Protein AF-A0A965XRN6-F1 (afdb_monomer)

pLDDT: mean 87.86, std 10.87, range [41.22, 96.69]

Sequence (72 aa):
MDWKLLGTTFLTLFLAELGDKTQLACVMLAAKTEKPWTVFLGSSLALVLVSLIGVMFAQAICQFVSPEIIKK

Structure (mmCIF, N/CA/C/O backbone):
data_AF-A0A965XRN6-F1
#
_entry.id   AF-A0A965XRN6-F1
#
loop_
_atom_site.group_PDB
_atom_site.id
_atom_site.type_symbol
_atom_site.label_atom_id
_atom_site.label_alt_id
_atom_site.label_comp_id
_atom_site.label_asym_id
_atom_site.label_entity_id
_atom_site.label_seq_id
_atom_site.pdbx_PDB_ins_code
_atom_site.Cartn_x
_atom_site.Cartn_y
_atom_site.Cartn_z
_atom_site.occupancy
_atom_site.B_iso_or_equiv
_atom_site.auth_seq_id
_atom_site.auth_comp_id
_atom_site.auth_asym_id
_atom_site.auth_atom_id
_atom_site.pdbx_PDB_model_num
ATOM 1 N N . MET A 1 1 ? -25.379 14.487 -1.531 1.00 70.00 1 MET A N 1
ATOM 2 C CA . MET A 1 1 ? -23.965 14.064 -1.526 1.00 70.00 1 MET A CA 1
ATOM 3 C C . MET A 1 1 ? -23.142 15.300 -1.827 1.00 70.00 1 MET A C 1
ATOM 5 O O . MET A 1 1 ? 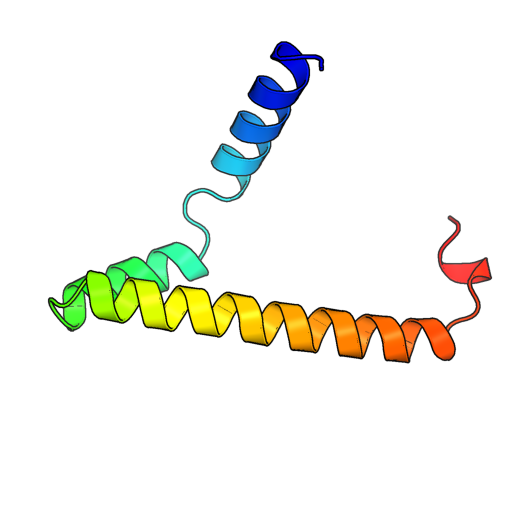-23.221 15.800 -2.944 1.00 70.00 1 MET A O 1
ATOM 9 N N . ASP A 1 2 ? -22.475 15.866 -0.823 1.00 89.44 2 ASP A N 1
ATOM 10 C CA . ASP A 1 2 ? -21.719 17.110 -0.985 1.00 89.44 2 ASP A CA 1
ATOM 11 C C . ASP A 1 2 ? -20.486 16.871 -1.852 1.00 89.44 2 ASP A C 1
ATOM 13 O O . ASP A 1 2 ? -19.430 16.453 -1.382 1.00 89.44 2 ASP A O 1
ATOM 17 N N . TRP A 1 3 ? -20.625 17.132 -3.151 1.00 91.81 3 TRP A N 1
ATOM 18 C CA . TRP A 1 3 ? -19.562 16.902 -4.132 1.00 91.81 3 TRP A CA 1
ATOM 19 C C . TRP A 1 3 ? -18.292 17.706 -3.818 1.00 91.81 3 TRP A C 1
ATOM 21 O O . TRP A 1 3 ? -17.179 17.262 -4.094 1.00 91.81 3 TRP A O 1
ATOM 31 N N . LYS A 1 4 ? -18.457 18.866 -3.165 1.00 91.12 4 LYS A N 1
ATOM 32 C CA . LYS A 1 4 ? -17.352 19.669 -2.627 1.00 91.12 4 LYS A CA 1
ATOM 33 C C . LYS A 1 4 ? -16.584 18.932 -1.533 1.00 91.12 4 LYS A C 1
ATOM 35 O O . LYS A 1 4 ? -15.362 18.919 -1.587 1.00 91.12 4 LYS A O 1
ATOM 40 N N . LEU A 1 5 ? -17.288 18.302 -0.589 1.00 93.38 5 LEU A N 1
ATOM 41 C CA . LEU A 1 5 ? -16.670 17.558 0.509 1.00 93.38 5 LEU A CA 1
ATOM 42 C C . LEU A 1 5 ? -15.854 16.380 -0.033 1.00 93.38 5 LEU A C 1
ATOM 44 O O . LEU A 1 5 ? -14.699 16.199 0.341 1.00 93.38 5 LEU A O 1
ATOM 48 N N . LEU A 1 6 ? -16.431 15.638 -0.982 1.00 94.69 6 LEU A N 1
ATOM 49 C CA . LEU A 1 6 ? -15.775 14.504 -1.633 1.00 94.69 6 LEU A CA 1
ATOM 50 C C . LEU A 1 6 ? -14.475 14.943 -2.326 1.00 94.69 6 LEU A C 1
ATOM 52 O O . LEU A 1 6 ? -13.423 14.349 -2.099 1.00 94.69 6 LEU A O 1
ATOM 56 N N . GLY A 1 7 ? -14.529 16.033 -3.099 1.00 96.12 7 GLY A N 1
ATOM 57 C CA . GLY A 1 7 ? -13.355 16.595 -3.767 1.00 96.12 7 GLY A CA 1
ATOM 58 C C . GLY A 1 7 ? -12.267 17.051 -2.792 1.00 96.12 7 GLY A C 1
ATOM 59 O O . GLY A 1 7 ? -11.099 16.722 -2.993 1.00 96.12 7 GLY A O 1
ATOM 60 N N . THR A 1 8 ? -12.634 17.756 -1.715 1.00 95.44 8 THR A N 1
ATOM 61 C CA . THR A 1 8 ? -11.658 18.223 -0.718 1.00 95.44 8 THR A CA 1
ATOM 62 C C . THR A 1 8 ? -11.010 17.067 0.033 1.00 95.44 8 THR A C 1
ATOM 64 O O . THR A 1 8 ? -9.790 17.027 0.139 1.00 95.44 8 THR A O 1
ATOM 67 N N . THR A 1 9 ? -11.795 16.091 0.499 1.00 94.25 9 THR A N 1
ATOM 68 C CA . THR A 1 9 ? -11.263 14.955 1.263 1.00 94.25 9 THR A CA 1
ATOM 69 C C . THR A 1 9 ? -10.387 14.063 0.390 1.00 94.25 9 THR A C 1
ATOM 71 O O . THR A 1 9 ? -9.305 13.676 0.825 1.00 94.25 9 THR A O 1
ATOM 74 N N . PHE A 1 10 ? -10.800 13.790 -0.855 1.00 94.12 10 PHE A N 1
ATOM 75 C CA . PHE A 1 10 ? -9.975 13.040 -1.801 1.00 94.12 10 PHE A CA 1
ATOM 76 C C . PHE A 1 10 ? -8.640 13.738 -2.045 1.00 94.12 10 PHE A C 1
ATOM 78 O O . PHE A 1 10 ? -7.602 13.107 -1.900 1.00 94.12 10 PHE A O 1
ATOM 85 N N . LEU A 1 11 ? -8.654 15.033 -2.379 1.00 95.06 11 LEU A N 1
ATOM 86 C CA . LEU A 1 11 ? -7.430 15.752 -2.726 1.00 95.06 11 LEU A CA 1
ATOM 87 C C . LEU A 1 11 ? -6.469 15.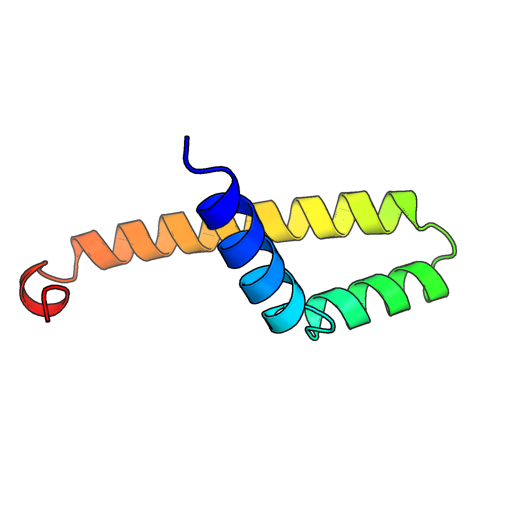841 -1.535 1.00 95.06 11 LEU A C 1
ATOM 89 O O . LEU A 1 11 ? -5.272 15.628 -1.703 1.00 95.06 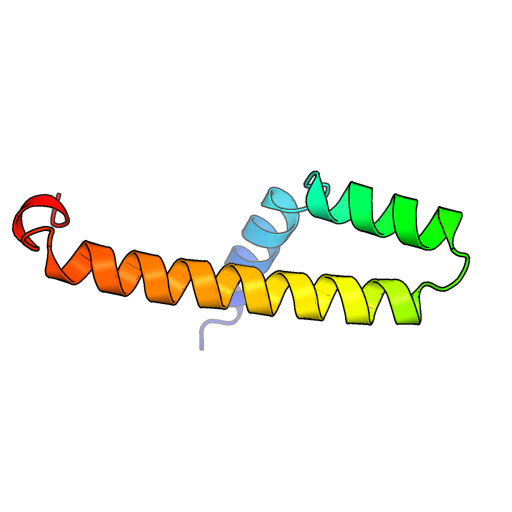11 LEU A O 1
ATOM 93 N N . THR A 1 12 ? -6.991 16.111 -0.334 1.00 94.50 12 THR A N 1
ATOM 94 C CA . THR A 1 12 ? -6.185 16.161 0.891 1.00 94.50 12 THR A CA 1
ATOM 95 C C . THR A 1 12 ? -5.533 14.815 1.188 1.00 94.50 12 THR A C 1
ATOM 97 O O . THR A 1 12 ? -4.326 14.774 1.413 1.00 94.50 12 THR A O 1
ATOM 100 N N . LEU A 1 13 ? -6.297 13.719 1.158 1.00 92.25 13 LEU A N 1
ATOM 101 C CA . LEU A 1 13 ? -5.750 12.385 1.422 1.00 92.25 13 LEU A CA 1
ATOM 102 C C . LEU A 1 13 ? -4.796 11.934 0.319 1.00 92.25 13 LEU A C 1
ATOM 104 O O . LEU A 1 13 ? -3.732 11.405 0.608 1.00 92.25 13 LEU A O 1
ATOM 108 N N . PHE A 1 14 ? -5.142 12.193 -0.940 1.00 89.94 14 PHE A N 1
ATOM 109 C CA . PHE A 1 14 ? -4.302 11.854 -2.080 1.00 89.94 14 PHE A CA 1
ATOM 110 C C . PHE A 1 14 ? -2.938 12.539 -1.997 1.00 89.94 14 PHE A C 1
ATOM 112 O O . PHE A 1 14 ? -1.923 11.879 -2.178 1.00 89.94 14 PHE A O 1
ATOM 119 N N . LEU A 1 15 ? -2.906 13.839 -1.685 1.00 91.06 15 LEU A N 1
ATOM 120 C CA . LEU A 1 15 ? -1.657 14.581 -1.495 1.00 91.06 15 LEU A CA 1
ATOM 121 C C . LEU A 1 15 ? -0.874 14.101 -0.271 1.00 91.06 15 LEU A C 1
ATOM 123 O O . LEU A 1 15 ? 0.349 14.035 -0.338 1.00 91.06 15 LEU A O 1
ATOM 127 N N . ALA A 1 16 ? -1.558 13.774 0.828 1.00 90.69 16 ALA A N 1
ATOM 128 C CA . ALA A 1 16 ? -0.916 13.281 2.045 1.00 90.69 16 ALA A CA 1
ATOM 129 C C . ALA A 1 16 ? -0.253 11.908 1.847 1.00 90.69 16 ALA A C 1
ATOM 131 O O . ALA A 1 16 ? 0.807 11.654 2.410 1.00 90.69 16 ALA A O 1
ATOM 132 N N . GLU A 1 17 ? -0.864 11.048 1.033 1.00 87.88 17 GLU A N 1
ATOM 133 C CA . GLU A 1 17 ? -0.381 9.694 0.739 1.00 87.88 17 GLU A CA 1
ATOM 134 C C . GLU A 1 17 ? 0.548 9.638 -0.488 1.00 87.88 17 GLU A C 1
ATOM 136 O O . GLU A 1 17 ? 1.121 8.588 -0.794 1.00 87.88 17 GLU A O 1
ATOM 141 N N . LEU A 1 18 ? 0.698 10.735 -1.241 1.00 85.69 18 LEU A N 1
ATOM 142 C CA . LEU A 1 18 ? 1.493 10.738 -2.466 1.00 85.69 18 LEU A CA 1
ATOM 143 C C . LEU A 1 18 ? 2.981 10.561 -2.147 1.00 85.69 18 LEU A C 1
ATOM 145 O O . LEU A 1 18 ? 3.590 11.387 -1.469 1.00 85.69 18 LEU A O 1
ATOM 149 N N . GLY A 1 19 ? 3.594 9.517 -2.702 1.00 79.00 19 GLY A N 1
ATOM 150 C CA . GLY A 1 19 ? 5.019 9.262 -2.497 1.00 79.00 19 GLY A CA 1
ATOM 151 C C . GLY A 1 19 ? 5.346 8.565 -1.179 1.00 79.00 19 GLY A C 1
ATOM 152 O O . GLY A 1 19 ? 6.509 8.569 -0.769 1.00 79.00 19 GLY A O 1
ATOM 153 N N . ASP A 1 20 ? 4.363 7.924 -0.539 1.00 89.75 20 ASP A N 1
ATOM 154 C CA . ASP A 1 20 ? 4.656 6.996 0.548 1.00 89.75 20 ASP A CA 1
ATOM 155 C C . ASP A 1 20 ? 5.641 5.895 0.091 1.00 89.75 20 ASP A C 1
ATOM 157 O O . ASP A 1 20 ? 5.731 5.510 -1.084 1.00 89.75 20 ASP A O 1
ATOM 161 N N . LYS A 1 21 ? 6.399 5.363 1.051 1.00 86.31 21 LYS A N 1
ATOM 162 C CA . LYS A 1 21 ? 7.419 4.327 0.852 1.00 86.31 21 LYS A CA 1
ATOM 163 C C . LYS A 1 21 ? 6.864 3.111 0.116 1.00 86.31 21 LYS A C 1
ATOM 165 O O . LYS A 1 21 ? 7.582 2.511 -0.684 1.00 86.31 21 LYS A O 1
ATOM 170 N N . THR A 1 22 ? 5.601 2.755 0.357 1.00 88.06 22 THR A N 1
ATOM 171 C CA . THR A 1 22 ? 4.945 1.632 -0.328 1.00 88.06 2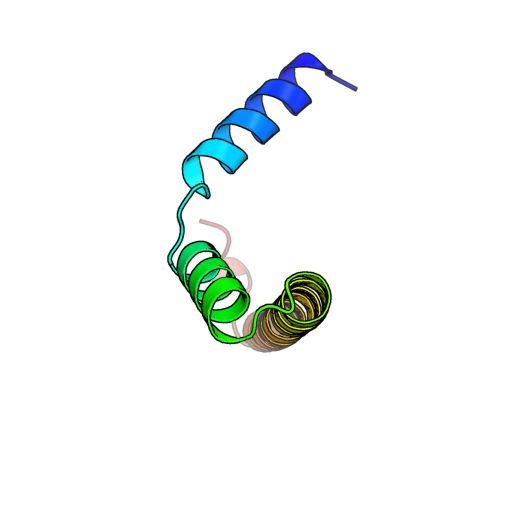2 THR A CA 1
ATOM 172 C C . THR A 1 22 ? 4.773 1.888 -1.829 1.00 88.06 22 THR A C 1
ATOM 174 O O . THR A 1 22 ? 5.031 0.991 -2.638 1.00 88.06 22 THR A O 1
ATOM 177 N N . GLN A 1 23 ? 4.436 3.118 -2.227 1.00 90.12 23 GLN A N 1
ATOM 178 C CA . GLN A 1 23 ? 4.309 3.513 -3.632 1.00 90.12 23 GLN A CA 1
ATOM 179 C C . GLN A 1 23 ? 5.671 3.520 -4.329 1.00 90.12 23 GLN A C 1
ATOM 181 O O . GLN A 1 23 ? 5.805 2.953 -5.414 1.00 90.12 23 GLN A O 1
ATOM 186 N N . LEU A 1 24 ? 6.704 4.076 -3.684 1.00 91.06 24 LEU A N 1
ATOM 187 C CA . LEU A 1 24 ? 8.070 4.067 -4.221 1.00 91.06 24 LEU A CA 1
ATOM 188 C C . LEU A 1 24 ? 8.598 2.639 -4.415 1.00 91.06 24 LEU A C 1
ATOM 190 O O . LEU A 1 24 ? 9.173 2.334 -5.461 1.00 91.06 24 LEU A O 1
ATOM 194 N N . ALA A 1 25 ? 8.343 1.741 -3.459 1.00 91.19 25 ALA A N 1
ATOM 195 C CA . ALA A 1 25 ? 8.709 0.331 -3.579 1.00 91.19 25 ALA A CA 1
ATOM 196 C C . ALA A 1 25 ? 7.997 -0.355 -4.758 1.00 91.19 25 ALA A C 1
ATOM 198 O O . ALA A 1 25 ? 8.632 -1.095 -5.510 1.00 91.19 25 ALA A O 1
ATOM 199 N N . CYS A 1 26 ? 6.705 -0.076 -4.968 1.00 91.69 26 CYS A N 1
ATOM 200 C CA . CYS A 1 26 ? 5.959 -0.605 -6.113 1.00 91.69 26 CYS A CA 1
ATOM 201 C C . CYS A 1 26 ? 6.521 -0.096 -7.447 1.00 91.69 26 CYS A C 1
ATOM 203 O O . CYS A 1 26 ? 6.704 -0.889 -8.370 1.00 91.69 26 CYS A O 1
ATOM 205 N N . VAL A 1 27 ? 6.839 1.200 -7.541 1.00 91.56 27 VAL A N 1
ATOM 206 C CA . VAL A 1 27 ? 7.435 1.800 -8.746 1.00 91.56 27 VAL A CA 1
ATOM 207 C C . VAL A 1 27 ? 8.809 1.192 -9.034 1.00 91.56 27 VAL A C 1
ATOM 209 O O . VAL A 1 27 ? 9.074 0.795 -10.168 1.00 91.56 27 VAL A O 1
ATOM 212 N N . MET A 1 28 ? 9.658 1.033 -8.015 1.00 92.62 28 MET A N 1
ATOM 213 C CA . MET A 1 28 ? 10.961 0.373 -8.158 1.00 92.62 28 MET A CA 1
ATOM 214 C C . MET A 1 28 ? 10.825 -1.090 -8.593 1.00 92.62 28 MET A C 1
ATOM 216 O O . MET A 1 28 ? 11.565 -1.549 -9.462 1.00 92.62 28 MET A O 1
ATOM 220 N N . LEU A 1 29 ? 9.869 -1.830 -8.024 1.00 92.94 29 LEU A N 1
ATOM 221 C CA . LEU A 1 29 ? 9.632 -3.228 -8.379 1.00 92.94 29 LEU A CA 1
ATOM 222 C C . LEU A 1 29 ? 9.101 -3.367 -9.813 1.00 92.94 29 LEU A C 1
ATOM 224 O O . LEU A 1 29 ? 9.521 -4.275 -10.537 1.00 92.94 29 LEU A O 1
ATOM 228 N N . ALA A 1 30 ? 8.223 -2.455 -10.236 1.00 93.25 30 ALA A N 1
ATOM 229 C CA . ALA A 1 30 ? 7.729 -2.374 -11.608 1.00 93.25 30 ALA A CA 1
ATOM 230 C C . ALA A 1 30 ? 8.862 -2.057 -12.590 1.00 93.25 30 ALA 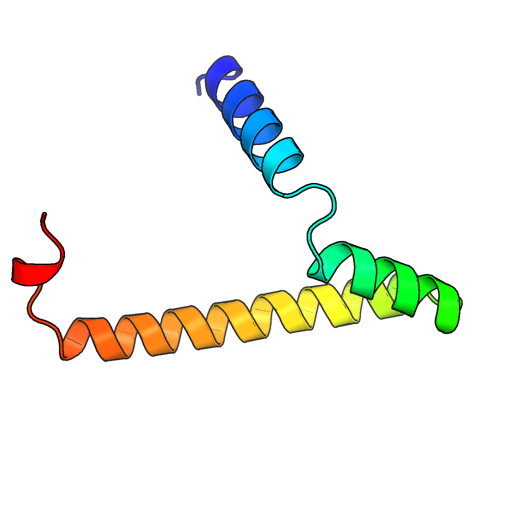A C 1
ATOM 232 O O . ALA A 1 30 ? 8.979 -2.743 -13.605 1.00 93.25 30 ALA A O 1
ATOM 233 N N . ALA A 1 31 ? 9.733 -1.101 -12.251 1.00 92.25 31 ALA A N 1
ATOM 234 C CA . ALA A 1 31 ? 10.909 -0.759 -13.048 1.00 92.25 31 ALA A CA 1
ATOM 235 C C . ALA A 1 31 ? 11.906 -1.926 -13.148 1.00 92.25 31 ALA A C 1
ATOM 237 O O . ALA A 1 31 ? 12.433 -2.192 -14.221 1.00 92.25 31 ALA A O 1
ATO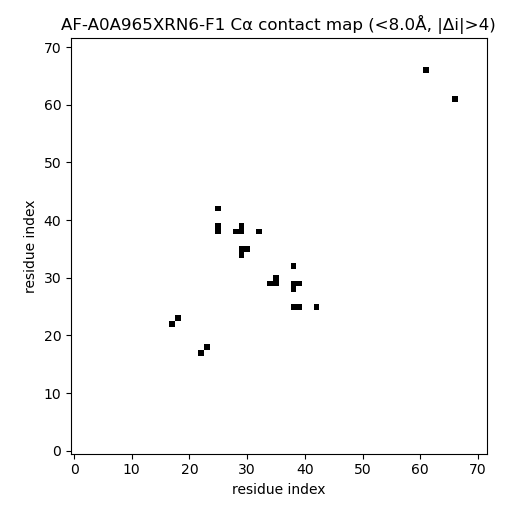M 238 N N . LYS A 1 32 ? 12.126 -2.670 -12.055 1.00 93.12 32 LYS A N 1
ATOM 239 C CA . LYS A 1 32 ? 13.039 -3.826 -12.026 1.00 93.12 32 LYS A CA 1
ATOM 240 C C . LYS A 1 32 ? 12.516 -5.040 -12.796 1.00 93.12 32 LYS A C 1
ATOM 242 O O . LYS A 1 32 ? 13.308 -5.819 -13.313 1.00 93.12 32 LYS A O 1
ATOM 247 N N . THR A 1 33 ? 11.204 -5.262 -12.785 1.00 91.12 33 THR A N 1
ATOM 248 C CA . THR A 1 33 ? 10.588 -6.473 -13.361 1.00 91.12 33 THR A CA 1
ATOM 249 C C . THR A 1 33 ? 10.099 -6.245 -14.792 1.00 91.12 33 THR A C 1
ATOM 251 O O . THR A 1 33 ? 9.746 -7.208 -15.466 1.00 91.12 33 THR A O 1
ATOM 254 N N . GLU A 1 34 ? 10.017 -4.982 -15.231 1.00 88.12 34 GLU A N 1
ATOM 255 C CA . GLU A 1 34 ? 9.484 -4.549 -16.535 1.00 88.12 34 GLU A CA 1
ATOM 256 C C . GLU A 1 34 ? 8.046 -5.046 -16.805 1.00 88.12 34 GLU A C 1
ATOM 258 O O . GLU A 1 34 ? 7.557 -5.069 -17.932 1.00 88.12 34 GLU A O 1
ATOM 263 N N . LYS A 1 35 ? 7.335 -5.447 -15.742 1.00 91.56 35 LYS A N 1
ATOM 264 C CA . LYS A 1 35 ? 5.982 -6.023 -15.767 1.00 91.56 35 LYS A CA 1
ATOM 265 C C . LYS A 1 35 ? 5.056 -5.230 -14.843 1.00 91.56 35 LYS A C 1
ATOM 267 O O . LYS A 1 35 ? 4.701 -5.716 -13.765 1.00 91.56 35 LYS A O 1
ATOM 272 N N . PRO A 1 36 ? 4.646 -4.012 -15.238 1.00 90.50 36 PRO A N 1
ATOM 273 C CA . PRO A 1 36 ? 3.880 -3.113 -14.375 1.00 90.50 36 PRO A CA 1
ATOM 274 C C . PRO A 1 36 ? 2.542 -3.716 -13.935 1.00 90.50 36 PRO A C 1
ATOM 276 O O . PRO A 1 36 ? 2.169 -3.590 -12.774 1.00 90.50 36 PRO A O 1
ATOM 279 N N . TRP A 1 37 ? 1.855 -4.445 -14.818 1.00 93.00 37 TRP A N 1
ATOM 280 C CA . TRP A 1 37 ? 0.565 -5.073 -14.514 1.00 93.00 37 TRP A CA 1
ATOM 281 C C . TRP A 1 37 ? 0.660 -6.185 -13.469 1.00 93.00 37 TRP A C 1
ATOM 283 O O . TRP A 1 37 ? -0.172 -6.266 -12.570 1.00 93.00 37 TRP A O 1
ATOM 293 N N . THR A 1 38 ? 1.690 -7.029 -13.551 1.00 92.81 38 THR A N 1
ATOM 294 C CA . THR A 1 38 ? 1.915 -8.090 -12.560 1.00 92.81 38 THR A CA 1
ATOM 295 C C . THR A 1 38 ? 2.257 -7.498 -11.199 1.00 92.81 38 THR A C 1
ATOM 297 O O . THR A 1 38 ? 1.739 -7.957 -10.184 1.00 92.81 38 THR A O 1
ATOM 300 N N . VAL A 1 39 ? 3.092 -6.454 -11.180 1.00 93.94 39 VAL A N 1
ATOM 301 C CA . VAL A 1 39 ? 3.450 -5.752 -9.943 1.00 93.94 39 VAL A CA 1
ATOM 302 C C . VAL A 1 39 ? 2.235 -5.062 -9.336 1.00 93.94 39 VAL A C 1
ATOM 304 O O . VAL A 1 39 ? 2.020 -5.209 -8.140 1.00 93.94 39 VAL A O 1
ATOM 307 N N . PHE A 1 40 ? 1.407 -4.398 -10.147 1.00 92.06 40 PHE A N 1
ATOM 308 C CA . PHE A 1 40 ? 0.166 -3.770 -9.694 1.00 92.06 40 PHE A CA 1
ATOM 309 C C . PHE A 1 40 ? -0.793 -4.774 -9.044 1.00 92.06 40 PHE A C 1
ATOM 311 O O . PHE A 1 40 ? -1.298 -4.527 -7.950 1.00 92.06 40 PHE A O 1
ATOM 318 N N . LEU A 1 41 ? -1.029 -5.923 -9.685 1.00 95.38 41 LEU A N 1
ATOM 319 C CA . LEU A 1 41 ? -1.905 -6.957 -9.126 1.00 95.38 41 LEU A CA 1
ATOM 320 C C . LEU A 1 41 ? -1.328 -7.555 -7.839 1.00 95.38 41 LEU A C 1
ATOM 322 O O . LEU A 1 41 ? -2.056 -7.723 -6.863 1.00 95.38 41 LEU A O 1
ATOM 326 N N . GLY A 1 42 ? -0.023 -7.842 -7.823 1.00 94.19 42 GLY A N 1
ATOM 327 C CA . GLY A 1 42 ? 0.658 -8.394 -6.654 1.00 94.19 42 GLY A CA 1
ATOM 328 C C . GLY A 1 42 ? 0.649 -7.440 -5.460 1.00 94.19 42 GLY A C 1
ATOM 329 O O . GLY A 1 42 ? 0.308 -7.855 -4.354 1.00 94.19 42 GLY A O 1
ATOM 330 N N . SER A 1 43 ? 0.967 -6.159 -5.674 1.00 92.81 43 SER A N 1
ATOM 331 C CA . SER A 1 43 ? 0.952 -5.148 -4.612 1.00 92.81 43 SER A CA 1
ATOM 332 C C . SER A 1 43 ? -0.461 -4.848 -4.117 1.00 92.81 43 SER A C 1
ATOM 334 O O . SER A 1 43 ? -0.662 -4.739 -2.910 1.00 92.81 43 SER A O 1
ATOM 336 N N . SER A 1 44 ? -1.452 -4.798 -5.014 1.00 93.00 44 SER A N 1
ATOM 337 C CA . SER A 1 44 ? -2.860 -4.614 -4.635 1.00 93.00 44 SER A CA 1
ATOM 338 C C . SER A 1 44 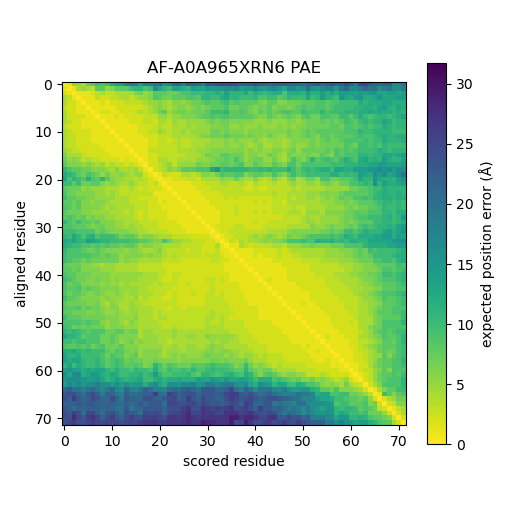? -3.364 -5.770 -3.771 1.00 93.00 44 SER A C 1
ATOM 340 O O . SER A 1 44 ? -3.974 -5.542 -2.728 1.00 93.00 44 SER A O 1
ATOM 342 N N . LEU A 1 45 ? -3.071 -7.017 -4.162 1.00 95.69 45 LEU A N 1
ATOM 343 C CA . LEU A 1 45 ? -3.410 -8.198 -3.362 1.00 95.69 45 LEU A CA 1
ATOM 344 C C . LEU A 1 45 ? -2.708 -8.183 -2.003 1.00 95.69 45 LEU A C 1
ATOM 346 O O . LEU A 1 45 ? -3.346 -8.443 -0.985 1.00 95.69 45 LEU A O 1
ATOM 350 N N . ALA A 1 46 ? -1.417 -7.850 -1.975 1.00 93.31 46 ALA A N 1
ATOM 351 C CA . ALA A 1 46 ? -0.661 -7.746 -0.733 1.00 93.31 46 ALA A CA 1
ATOM 352 C C . ALA A 1 46 ? -1.253 -6.687 0.211 1.00 93.31 46 ALA A C 1
ATOM 354 O O . ALA A 1 46 ? -1.393 -6.952 1.405 1.00 93.31 46 ALA A O 1
ATOM 355 N N . LEU A 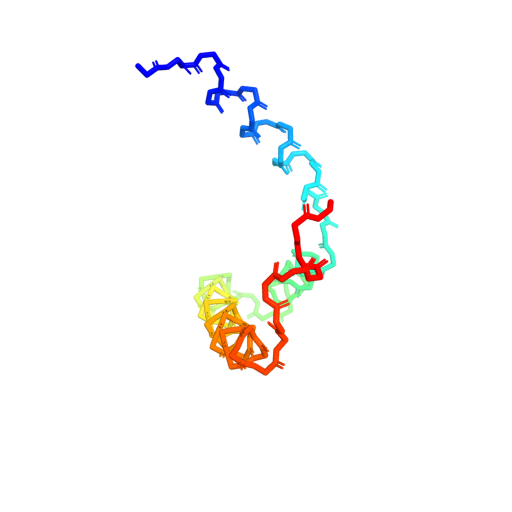1 47 ? -1.653 -5.526 -0.323 1.00 92.75 47 LEU A N 1
ATOM 356 C CA . LEU A 1 47 ? -2.300 -4.463 0.445 1.00 92.75 47 LEU A CA 1
ATOM 357 C C . LEU A 1 47 ? -3.629 -4.939 1.047 1.00 92.75 47 LEU A C 1
ATOM 359 O O . LEU A 1 47 ? -3.856 -4.786 2.243 1.00 92.75 47 LEU A O 1
ATOM 363 N N . VAL A 1 48 ? -4.484 -5.580 0.247 1.00 95.44 48 VAL A N 1
ATOM 364 C CA . VAL A 1 48 ? -5.761 -6.120 0.740 1.00 95.44 48 VAL A CA 1
ATOM 365 C C . VAL A 1 48 ? -5.532 -7.151 1.845 1.00 95.44 48 VAL A C 1
ATOM 367 O O . VAL A 1 48 ? -6.207 -7.107 2.873 1.00 95.44 48 VAL A O 1
ATOM 370 N N . LEU A 1 49 ? -4.565 -8.053 1.669 1.00 96.69 49 LEU A N 1
ATOM 371 C CA . LEU A 1 49 ? -4.256 -9.085 2.659 1.00 96.69 49 LEU A CA 1
ATOM 372 C C . LEU A 1 49 ? -3.721 -8.494 3.965 1.00 96.69 49 LEU A C 1
ATOM 374 O O . LEU A 1 49 ? -4.193 -8.876 5.035 1.00 96.69 49 LEU A O 1
ATOM 378 N N . VAL A 1 50 ? -2.773 -7.553 3.902 1.00 94.88 50 VAL A N 1
ATOM 379 C CA . VAL A 1 50 ? -2.223 -6.942 5.121 1.00 94.88 50 VAL A CA 1
ATOM 380 C C . VAL A 1 50 ? -3.281 -6.116 5.852 1.00 94.88 50 VAL A C 1
ATOM 382 O O . VAL A 1 50 ? -3.374 -6.201 7.076 1.00 94.88 50 VAL A O 1
ATOM 385 N N . SER A 1 51 ? -4.138 -5.394 5.122 1.00 94.00 51 SER A N 1
ATOM 386 C CA . SER A 1 51 ? -5.270 -4.675 5.711 1.00 94.00 51 SER A CA 1
ATOM 387 C C . SER A 1 51 ? -6.265 -5.630 6.363 1.00 94.00 51 SER A C 1
ATOM 389 O O . SER A 1 51 ? -6.689 -5.379 7.487 1.00 94.00 51 SER A O 1
ATOM 391 N N . LEU A 1 52 ? -6.604 -6.746 5.711 1.00 95.62 52 LEU A N 1
ATOM 392 C CA . LEU A 1 52 ? -7.516 -7.747 6.268 1.00 95.62 52 LEU A CA 1
ATOM 393 C C . LEU A 1 52 ? -6.974 -8.337 7.574 1.00 95.62 52 LEU A C 1
ATOM 395 O O . LEU A 1 52 ? -7.697 -8.404 8.567 1.00 95.62 52 LEU A O 1
ATOM 399 N N . ILE A 1 53 ? -5.695 -8.721 7.591 1.00 96.31 53 ILE A N 1
ATOM 400 C CA . ILE A 1 53 ? -5.025 -9.220 8.799 1.00 96.31 53 ILE A CA 1
ATOM 401 C C . ILE A 1 53 ? -5.037 -8.145 9.890 1.00 96.31 53 ILE A C 1
ATOM 403 O O . ILE A 1 53 ? -5.378 -8.444 11.032 1.00 96.31 53 ILE A O 1
ATOM 407 N N . GLY A 1 54 ? -4.724 -6.895 9.535 1.00 95.19 54 GLY A N 1
ATOM 408 C CA . GLY A 1 54 ? -4.749 -5.760 10.455 1.00 95.19 54 GLY A CA 1
ATOM 409 C C . GLY A 1 54 ? -6.126 -5.534 11.079 1.00 95.19 54 GLY A C 1
ATOM 410 O O . GLY A 1 54 ? -6.218 -5.364 12.291 1.00 95.19 54 GLY A O 1
ATOM 411 N N . VAL A 1 55 ? -7.200 -5.606 10.287 1.00 94.12 55 VAL A N 1
ATOM 412 C CA . VAL A 1 55 ? -8.578 -5.471 10.785 1.00 94.12 55 VAL A CA 1
ATOM 413 C C . VAL A 1 55 ? -8.964 -6.645 11.679 1.00 94.12 55 VAL A C 1
ATOM 415 O O . VAL A 1 55 ? -9.505 -6.415 12.756 1.00 94.12 55 VAL A O 1
ATOM 418 N N . MET A 1 56 ? -8.667 -7.890 11.288 1.00 93.75 56 MET A N 1
ATOM 419 C CA . MET A 1 56 ? -8.964 -9.058 12.130 1.00 93.75 56 MET A CA 1
ATOM 420 C C . MET A 1 56 ? -8.213 -9.000 13.464 1.00 93.75 56 MET A C 1
ATOM 422 O O . MET A 1 56 ? -8.782 -9.282 14.518 1.00 93.75 56 MET A O 1
ATOM 426 N N . PHE A 1 57 ? -6.946 -8.590 13.432 1.00 93.19 57 PHE A N 1
ATOM 427 C CA . PHE A 1 57 ? -6.140 -8.412 14.632 1.00 93.19 57 PHE A CA 1
ATOM 428 C C . PHE A 1 57 ? -6.661 -7.268 15.510 1.00 93.19 57 PHE A C 1
ATOM 430 O O . PHE A 1 57 ? -6.824 -7.444 16.716 1.00 93.19 57 PHE A O 1
ATOM 437 N N . ALA A 1 58 ? -6.987 -6.119 14.913 1.00 89.56 58 ALA A N 1
ATOM 438 C CA . ALA A 1 58 ? -7.597 -4.998 15.622 1.00 89.56 58 ALA A CA 1
ATOM 439 C C . ALA A 1 58 ? -8.931 -5.403 16.262 1.00 89.56 58 ALA A C 1
ATOM 441 O O . ALA A 1 58 ? -9.179 -5.082 17.421 1.00 89.56 58 ALA A O 1
A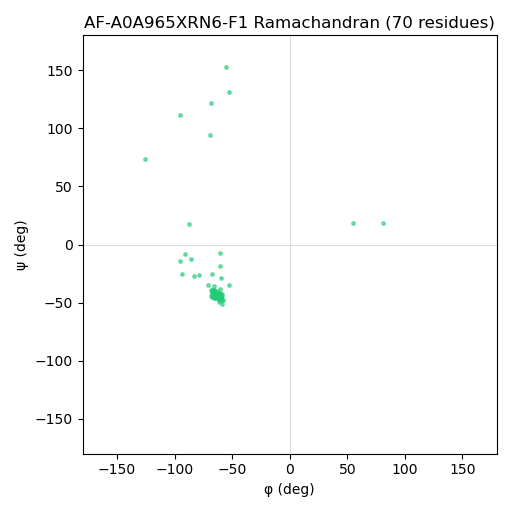TOM 442 N N . GLN A 1 59 ? -9.762 -6.166 15.547 1.00 88.81 59 GLN A N 1
ATOM 443 C CA . GLN A 1 59 ? -11.015 -6.700 16.070 1.00 88.81 59 GLN A CA 1
ATOM 444 C C . GLN A 1 59 ? -10.778 -7.624 17.269 1.00 88.81 59 GLN A C 1
ATOM 446 O O . GLN A 1 59 ? -11.482 -7.496 18.268 1.00 88.81 59 GLN A O 1
ATOM 451 N N . ALA A 1 60 ? -9.783 -8.514 17.196 1.00 88.62 60 ALA A N 1
ATOM 452 C CA . ALA A 1 60 ? -9.414 -9.377 18.314 1.00 88.62 60 ALA A CA 1
ATOM 453 C C . ALA A 1 60 ? -8.964 -8.551 19.530 1.00 88.62 60 ALA A C 1
ATOM 455 O O . ALA A 1 60 ? -9.451 -8.776 20.632 1.00 88.62 60 ALA A O 1
ATOM 456 N N . ILE A 1 61 ? -8.108 -7.541 19.339 1.00 87.88 61 ILE A N 1
ATOM 457 C CA . ILE A 1 61 ? -7.675 -6.643 20.423 1.00 87.88 61 ILE A CA 1
ATOM 458 C C . ILE A 1 61 ? -8.857 -5.889 21.037 1.00 87.88 61 ILE A C 1
ATOM 460 O O . ILE A 1 61 ? -8.952 -5.810 22.261 1.00 87.88 61 ILE A O 1
ATOM 464 N N . CYS A 1 62 ? -9.777 -5.369 20.222 1.00 84.81 62 CYS A N 1
ATOM 465 C CA . CYS A 1 62 ? -10.965 -4.663 20.706 1.00 84.81 62 CYS A CA 1
ATOM 466 C C . CYS A 1 62 ? -11.882 -5.539 21.579 1.00 84.81 62 CYS A C 1
ATOM 468 O O . CYS A 1 62 ? -12.693 -4.992 22.319 1.00 84.81 62 CYS A O 1
ATOM 470 N N . GLN A 1 63 ? -11.766 -6.873 21.531 1.00 79.25 63 GLN A N 1
ATOM 471 C CA . GLN A 1 63 ? -12.471 -7.766 22.463 1.00 79.25 63 GLN A CA 1
ATOM 472 C C . GLN A 1 63 ? -11.795 -7.853 23.840 1.00 79.25 63 GLN A C 1
ATOM 474 O O . GLN A 1 63 ? -12.473 -8.121 24.828 1.00 79.25 63 GLN A O 1
ATOM 479 N N . PHE A 1 64 ? -10.482 -7.623 23.921 1.00 78.00 64 PHE A N 1
ATOM 480 C CA . PHE A 1 64 ? -9.722 -7.645 25.178 1.00 78.00 64 PHE A CA 1
ATOM 481 C C . PHE A 1 64 ? -9.591 -6.263 25.827 1.00 78.00 64 PHE A C 1
ATOM 483 O O . PHE A 1 64 ? -9.409 -6.166 27.040 1.00 78.00 64 PHE A O 1
ATOM 490 N N . VAL A 1 65 ? -9.673 -5.189 25.040 1.00 74.00 65 VAL A N 1
ATOM 491 C CA . VAL A 1 65 ? -9.580 -3.808 25.523 1.00 74.00 65 VAL A CA 1
ATOM 492 C C . VAL A 1 65 ? -10.986 -3.261 25.755 1.00 74.00 65 VAL A C 1
ATOM 494 O O . VAL A 1 65 ? -11.730 -3.036 24.803 1.00 74.00 65 VAL A O 1
ATOM 497 N N . SER A 1 66 ? -11.351 -3.021 27.020 1.00 65.25 66 SER A N 1
ATOM 498 C CA . SER A 1 66 ? -12.636 -2.409 27.374 1.00 65.25 66 SER A CA 1
ATOM 499 C C . SER A 1 66 ? -12.852 -1.098 26.597 1.00 65.25 66 SER A C 1
ATOM 501 O O . SER A 1 66 ? -11.972 -0.228 26.617 1.00 65.25 66 SER A O 1
ATOM 503 N N . PRO A 1 67 ? -14.025 -0.894 25.964 1.00 65.94 67 PRO A N 1
ATOM 504 C CA . PRO A 1 67 ? -14.319 0.289 25.144 1.00 65.94 67 PRO A CA 1
ATOM 505 C C . PRO A 1 67 ? -14.260 1.626 25.906 1.00 65.94 67 PRO A C 1
ATOM 507 O O . PRO A 1 67 ? -14.317 2.688 25.290 1.00 65.94 67 PRO A O 1
ATOM 510 N N . GLU A 1 68 ? -14.109 1.598 27.231 1.00 64.19 68 GLU A N 1
ATOM 511 C CA . GLU A 1 68 ? -13.906 2.776 28.078 1.00 64.19 68 GLU A CA 1
ATOM 512 C C . GLU A 1 68 ? -12.554 3.475 27.848 1.00 64.19 68 GLU A C 1
ATOM 514 O O . GLU A 1 68 ? -12.460 4.682 28.054 1.00 64.19 68 GLU A O 1
ATOM 519 N N . ILE A 1 69 ? -11.525 2.768 27.359 1.00 63.47 69 ILE A N 1
ATOM 520 C CA . ILE A 1 69 ? -10.210 3.372 27.054 1.00 63.47 69 ILE A CA 1
ATOM 521 C C . ILE A 1 69 ? -10.202 4.043 25.667 1.00 63.47 69 ILE A C 1
ATOM 523 O O . ILE A 1 69 ? -9.476 5.007 25.448 1.00 63.47 69 ILE A O 1
ATOM 527 N N . ILE A 1 70 ? -11.044 3.576 24.739 1.00 62.38 70 ILE A N 1
ATOM 528 C CA . ILE A 1 70 ? -11.075 4.029 23.333 1.00 62.38 70 ILE A CA 1
ATOM 529 C C . ILE A 1 70 ? -11.953 5.286 23.149 1.00 62.38 70 ILE A C 1
ATOM 531 O O . ILE A 1 70 ? -11.899 5.945 22.117 1.00 62.38 70 ILE A O 1
ATOM 535 N N . LYS A 1 71 ? -12.755 5.659 24.155 1.00 52.97 71 LYS A N 1
ATOM 536 C CA . LYS A 1 71 ? -13.720 6.771 24.087 1.00 52.97 71 LYS A CA 1
ATOM 537 C C . LYS A 1 71 ? -13.174 8.162 24.461 1.00 52.97 71 LYS A C 1
ATOM 539 O O . LYS A 1 71 ? -13.982 9.042 24.758 1.00 52.97 71 LYS A O 1
ATOM 544 N N . LYS A 1 72 ? -11.858 8.380 24.466 1.00 41.22 72 LYS A N 1
ATOM 545 C CA . LYS A 1 72 ? -11.273 9.705 24.739 1.00 41.22 72 LYS A CA 1
ATOM 546 C C . LYS A 1 72 ? -10.812 10.418 23.481 1.00 41.22 72 LYS A C 1
ATOM 548 O O . LYS A 1 72 ? -10.060 9.794 22.707 1.00 41.22 72 LYS A O 1
#

Mean predicted aligned error: 7.41 Å

Secondary structure (DSSP, 8-state):
--HHHHHHHHHHHHHHHTT-HHHHHHHHHHHHHS-HHHHHHHHHHHHHHHHHHHHHHHHHHHHHS-TTTTT-

Solvent-accessible surface area (backbone atoms only — not comparable to full-atom values): 4215 Å² total; per-residue (Å²): 130,64,65,65,58,53,53,51,54,49,52,52,51,51,61,72,54,60,79,39,69,70,56,52,50,50,52,51,50,19,67,75,64,74,39,54,68,62,43,51,53,53,51,50,52,51,51,53,49,54,51,51,52,50,50,55,50,49,54,56,50,57,74,74,46,66,69,79,74,73,74,117

Radius of gyration: 17.52 Å; Cα contacts (8 Å, |Δi|>4): 13; chains: 1; bounding box: 37×29×45 Å

Foldseek 3Di:
DPPVVVVVVCVVVCVVCPPPPLVVVLVVVCVVVVPNPVSVVVSVVVVVVVVVVVVVVVVVVPVVDDCVVVPD